Protein AF-M5BTF3-F1 (afdb_monomer_lite)

Foldseek 3Di:
DDDDDDDDPPPVCQPFDADPQPRHTCSPPDPVVVVVVVVCCVVVVSSPPCPVVNVVVVVVVVVVVPDDDDDDDDDDDDDPPPDPDDPDDDDDPPDDDDPPPPDDDPPPFKDFQVQVVVVVVQPDPPHPHDDDDDRGDIGGHDDPVRPPD

Radius of gyration: 25.44 Å; chains: 1; bounding box: 74×35×78 Å

Organism: Thanatephorus cucumeris (strain AG1-IB / isolate 7/3/14) (NCBI:txid1108050)

pLDDT: mean 73.09, std 16.9, range [38.38, 96.38]

Sequence (149 aa):
MSESPVPTTDDDDKDYIACELCREALQELSPEDRQAHYEAHFNNGDGLEINGLDAQLAASVAMYSSSPSRGALAPTTYSSHQRVMPPPQKPRENVFWHPACGSSVPSRVITPGIIPILGWALERPGSKGGALCSPFATHYGTEYWDLGW

Secondary structure (DSSP, 8-state):
--PPPPP----------B-TTT--B-TTS-HHHHHHHHHHHHHHS-TT---HHHHHHHHHHHHHT-------------------PPP-----------TTSSSPP-TTTEETTHHHHHHHHHTSTT------S-TT--EE---SSSTT-

Structure (mmCIF, N/CA/C/O backbone):
data_AF-M5BTF3-F1
#
_entry.id   AF-M5BTF3-F1
#
loop_
_atom_site.group_PDB
_atom_site.id
_atom_site.type_symbol
_atom_site.label_atom_id
_atom_site.label_alt_id
_atom_site.label_comp_id
_atom_site.label_asym_id
_atom_site.label_entity_id
_atom_site.label_seq_id
_atom_site.pdbx_PDB_ins_code
_atom_site.Cartn_x
_atom_site.Cartn_y
_atom_site.Cartn_z
_atom_site.occupancy
_atom_site.B_iso_or_equiv
_atom_site.auth_seq_id
_atom_site.auth_comp_id
_atom_site.auth_asym_id
_atom_site.auth_atom_id
_atom_site.pdbx_PDB_model_num
ATOM 1 N N . MET A 1 1 ? 36.350 18.622 -52.771 1.00 44.28 1 MET A N 1
ATOM 2 C CA . MET A 1 1 ? 35.159 18.160 -52.035 1.00 44.28 1 MET A CA 1
ATOM 3 C C . MET A 1 1 ? 35.694 17.551 -50.760 1.00 44.28 1 MET A C 1
ATOM 5 O O . MET A 1 1 ? 36.339 16.519 -50.839 1.00 44.28 1 MET A O 1
ATOM 9 N N . SER A 1 2 ? 35.605 18.289 -49.656 1.00 53.81 2 SER A N 1
ATOM 10 C CA . SER A 1 2 ? 36.216 17.919 -48.377 1.00 53.81 2 SER A CA 1
ATOM 11 C C . SER A 1 2 ? 35.093 17.510 -47.440 1.00 53.81 2 SER A C 1
ATOM 13 O O . SER A 1 2 ? 34.264 18.344 -47.084 1.00 53.81 2 SER A O 1
ATOM 15 N N . GLU A 1 3 ? 35.029 16.225 -47.123 1.00 53.91 3 GLU A N 1
ATOM 16 C CA . GLU A 1 3 ? 34.042 15.657 -46.212 1.00 53.91 3 GLU A CA 1
ATOM 17 C C . GLU A 1 3 ? 34.513 15.899 -44.773 1.00 53.91 3 GLU A C 1
ATOM 19 O O . GLU A 1 3 ? 35.600 15.478 -44.376 1.00 53.91 3 GLU A O 1
ATOM 24 N N . SER A 1 4 ? 33.722 16.654 -44.012 1.00 54.75 4 SER A N 1
ATOM 25 C CA . SER A 1 4 ? 33.927 16.860 -42.579 1.00 54.75 4 SER A CA 1
ATOM 26 C C . SER A 1 4 ? 33.358 15.667 -41.800 1.00 54.75 4 SER A C 1
ATOM 28 O O . SER A 1 4 ? 32.234 15.257 -42.091 1.00 54.75 4 SER A O 1
ATOM 30 N N . PRO A 1 5 ? 34.072 15.124 -40.797 1.00 60.50 5 PRO A N 1
ATOM 31 C CA . PRO A 1 5 ? 33.533 14.075 -39.945 1.00 60.50 5 PRO A CA 1
ATOM 32 C C . PRO A 1 5 ? 32.528 14.671 -38.955 1.00 60.50 5 PRO A C 1
ATOM 34 O O . PRO A 1 5 ? 32.833 15.626 -38.239 1.00 60.50 5 PRO A O 1
ATOM 37 N N . VAL A 1 6 ? 31.324 14.103 -38.935 1.00 61.91 6 VAL A N 1
ATOM 38 C CA . VAL A 1 6 ? 30.267 14.414 -37.968 1.00 61.91 6 VAL A CA 1
ATOM 39 C C . VAL A 1 6 ? 30.565 13.654 -36.669 1.00 61.91 6 VAL A C 1
ATOM 41 O O . VAL A 1 6 ? 30.821 12.451 -36.739 1.00 61.91 6 VAL A O 1
ATOM 44 N N . PRO A 1 7 ? 30.543 14.305 -35.493 1.00 60.34 7 PRO A N 1
ATOM 45 C CA . PRO A 1 7 ? 30.643 13.607 -34.220 1.00 60.34 7 PRO A CA 1
ATOM 46 C C . PRO A 1 7 ? 29.310 12.907 -33.933 1.00 60.34 7 PRO A C 1
ATOM 48 O O . PRO A 1 7 ? 28.274 13.557 -33.804 1.00 60.34 7 PRO A O 1
ATOM 51 N N . THR A 1 8 ? 29.334 11.580 -33.858 1.00 52.94 8 THR A N 1
ATOM 52 C CA . THR A 1 8 ? 28.232 10.778 -33.327 1.00 52.94 8 THR A CA 1
ATOM 53 C C . THR A 1 8 ? 28.250 10.906 -31.807 1.00 52.94 8 THR A C 1
ATOM 55 O O . THR A 1 8 ? 29.106 10.339 -31.132 1.00 52.94 8 THR A O 1
ATOM 58 N N . THR A 1 9 ? 27.343 11.713 -31.264 1.00 53.78 9 THR A N 1
ATOM 59 C CA . THR A 1 9 ? 26.966 11.644 -29.851 1.00 53.78 9 THR A CA 1
ATOM 60 C C . THR A 1 9 ? 26.062 10.428 -29.689 1.00 53.78 9 THR A C 1
ATOM 62 O O . THR A 1 9 ? 24.841 10.537 -29.787 1.00 53.78 9 THR A O 1
ATOM 65 N N . ASP A 1 10 ? 26.673 9.256 -29.527 1.00 54.28 10 ASP A N 1
ATOM 66 C CA . ASP A 1 10 ? 25.998 8.105 -28.933 1.00 54.28 10 ASP A CA 1
ATOM 67 C C . ASP A 1 10 ? 25.858 8.414 -27.435 1.00 54.28 10 ASP A C 1
ATOM 69 O O . ASP A 1 10 ? 26.697 8.039 -26.614 1.00 54.28 10 ASP A O 1
ATOM 73 N N . ASP A 1 11 ? 24.841 9.213 -27.102 1.00 54.47 11 ASP A N 1
ATOM 74 C CA . ASP A 1 11 ? 24.305 9.311 -25.748 1.00 54.47 11 ASP A CA 1
ATOM 75 C C . ASP A 1 11 ? 23.709 7.937 -25.421 1.00 54.47 11 ASP A C 1
ATOM 77 O O . ASP A 1 11 ? 22.562 7.620 -25.728 1.00 54.47 11 ASP A O 1
ATOM 81 N N . ASP A 1 12 ? 24.579 7.080 -24.892 1.00 57.53 12 ASP A N 1
ATOM 82 C CA . ASP A 1 12 ? 24.267 5.822 -24.234 1.00 57.53 12 ASP A CA 1
ATOM 83 C C . ASP A 1 12 ? 23.312 6.174 -23.081 1.00 57.53 12 ASP A C 1
ATOM 85 O O . ASP A 1 12 ? 23.749 6.594 -22.005 1.00 57.53 12 ASP A O 1
ATOM 89 N N . ASP A 1 13 ? 22.003 6.095 -23.350 1.00 61.50 13 ASP A N 1
ATOM 90 C CA . ASP A 1 13 ? 20.908 6.141 -22.378 1.00 61.50 13 ASP A CA 1
ATOM 91 C C . ASP A 1 13 ? 21.095 4.974 -21.397 1.00 61.50 13 ASP A C 1
ATOM 93 O O . ASP A 1 13 ? 20.403 3.956 -21.427 1.00 61.50 13 ASP A O 1
ATOM 97 N N . LYS A 1 14 ? 22.096 5.086 -20.525 1.00 67.56 14 LYS A N 1
ATOM 98 C CA . LYS A 1 14 ? 22.212 4.238 -19.354 1.00 67.56 14 LYS A CA 1
ATOM 99 C C . LYS A 1 14 ? 21.042 4.616 -18.481 1.00 67.56 14 LYS A C 1
ATOM 101 O O . LYS A 1 14 ? 21.087 5.646 -17.809 1.00 67.56 14 LYS A O 1
ATOM 106 N N . ASP A 1 15 ? 20.005 3.788 -18.544 1.00 78.38 15 ASP A N 1
ATOM 107 C CA . ASP A 1 15 ? 18.841 3.871 -17.678 1.00 78.38 15 ASP A CA 1
ATOM 108 C C . ASP A 1 15 ? 19.320 4.218 -16.267 1.00 78.38 15 ASP A C 1
ATOM 110 O O . ASP A 1 15 ? 20.054 3.458 -15.625 1.00 78.38 15 ASP A O 1
ATOM 114 N N . TYR A 1 16 ? 18.986 5.428 -15.823 1.00 85.62 16 TYR A N 1
ATOM 115 C CA . TYR A 1 16 ? 19.359 5.894 -14.501 1.00 85.62 16 TYR A CA 1
ATOM 116 C C . TYR A 1 16 ? 18.609 5.032 -13.488 1.00 85.62 16 TYR A C 1
ATOM 118 O O . TYR A 1 16 ? 17.390 5.126 -13.345 1.00 85.62 16 TYR A O 1
ATOM 126 N N . ILE A 1 17 ? 19.345 4.164 -12.800 1.00 90.06 17 ILE A N 1
ATOM 127 C CA . ILE A 1 17 ? 18.790 3.262 -11.795 1.00 90.06 17 ILE A CA 1
ATOM 128 C C . ILE A 1 17 ? 19.183 3.801 -10.425 1.00 90.06 17 ILE A C 1
ATOM 130 O O . ILE A 1 17 ? 20.370 3.950 -10.127 1.00 90.06 17 ILE A O 1
ATOM 134 N N . ALA A 1 18 ? 18.184 4.068 -9.590 1.00 93.50 18 ALA A N 1
ATOM 135 C CA . ALA A 1 18 ? 18.350 4.482 -8.203 1.00 93.50 18 ALA A CA 1
ATOM 136 C C . ALA A 1 18 ? 17.643 3.503 -7.261 1.00 93.50 18 ALA A C 1
ATOM 138 O O . ALA A 1 18 ? 16.675 2.842 -7.639 1.00 93.50 18 ALA A O 1
ATOM 139 N N . CYS A 1 19 ? 18.124 3.412 -6.025 1.00 92.00 19 CYS A N 1
ATOM 140 C CA . CYS A 1 19 ? 17.473 2.629 -4.985 1.00 92.00 19 CYS A CA 1
ATOM 141 C C . CYS A 1 19 ? 16.144 3.288 -4.586 1.00 92.00 19 CYS A C 1
ATOM 143 O O . CYS A 1 19 ? 16.102 4.470 -4.263 1.00 92.00 19 CYS A O 1
ATOM 145 N N . GLU A 1 20 ? 15.047 2.534 -4.545 1.00 85.75 20 GLU A N 1
ATOM 146 C CA . GLU A 1 20 ? 13.741 3.080 -4.136 1.00 85.75 20 GLU A CA 1
ATOM 147 C C . GLU A 1 20 ? 13.630 3.335 -2.624 1.00 85.75 20 GLU A C 1
ATOM 149 O O . GLU A 1 20 ? 12.743 4.070 -2.196 1.00 85.75 20 GLU A O 1
ATOM 154 N N . LEU A 1 21 ? 14.535 2.763 -1.821 1.00 85.25 21 LEU A N 1
ATOM 155 C CA . LEU A 1 21 ? 14.536 2.902 -0.363 1.00 85.25 21 LEU A CA 1
ATOM 156 C C . LEU A 1 21 ? 15.324 4.143 0.079 1.00 85.25 21 LEU A C 1
ATOM 158 O O . LEU A 1 21 ? 14.788 4.983 0.798 1.00 85.25 21 LEU A O 1
ATOM 162 N N . CYS A 1 22 ? 16.564 4.301 -0.398 1.00 89.75 22 CYS A N 1
ATOM 163 C CA . CYS A 1 22 ? 17.456 5.401 -0.001 1.00 89.75 22 CYS A CA 1
ATOM 164 C C . CYS A 1 22 ? 17.744 6.436 -1.103 1.00 89.75 22 CYS A C 1
ATOM 166 O O . CYS A 1 22 ? 18.408 7.435 -0.838 1.00 89.75 22 CYS A O 1
ATOM 168 N N . ARG A 1 23 ? 17.244 6.231 -2.331 1.00 88.69 23 ARG A N 1
ATOM 169 C CA . ARG A 1 23 ? 17.459 7.108 -3.503 1.00 88.69 23 ARG A CA 1
ATOM 170 C C . ARG A 1 23 ? 18.920 7.254 -3.949 1.00 88.69 23 ARG A C 1
ATOM 172 O O . ARG A 1 23 ? 19.210 8.110 -4.782 1.00 88.69 23 ARG A O 1
ATOM 179 N N . GLU A 1 24 ? 19.829 6.404 -3.471 1.00 92.44 24 GLU A N 1
ATOM 180 C CA . GLU A 1 24 ? 21.210 6.366 -3.960 1.00 92.44 24 GLU A CA 1
ATOM 181 C C . GLU A 1 24 ? 21.287 5.819 -5.392 1.00 92.44 24 GLU A C 1
ATOM 183 O O . GLU A 1 24 ? 20.530 4.927 -5.783 1.00 92.44 24 GLU A O 1
ATOM 188 N N . ALA A 1 25 ? 22.201 6.370 -6.192 1.00 93.62 25 ALA A N 1
ATOM 189 C CA . ALA A 1 25 ? 22.399 5.954 -7.573 1.00 93.62 25 ALA A CA 1
ATOM 190 C C . ALA A 1 25 ? 23.074 4.574 -7.622 1.00 93.62 25 ALA A C 1
ATOM 192 O O . ALA A 1 25 ? 24.175 4.388 -7.111 1.00 93.62 25 ALA A O 1
ATOM 193 N N . LEU A 1 26 ? 22.429 3.615 -8.284 1.00 95.00 26 LEU A N 1
ATOM 194 C CA . LEU A 1 26 ? 22.884 2.228 -8.409 1.00 95.00 26 LEU A CA 1
ATOM 195 C C . LEU A 1 26 ? 23.525 1.929 -9.773 1.00 95.00 26 LEU A C 1
ATOM 197 O O . LEU A 1 26 ? 23.987 0.816 -10.023 1.00 95.00 26 LEU A O 1
ATOM 201 N N . GLN A 1 27 ? 23.546 2.912 -10.672 1.00 93.12 27 GLN A N 1
ATOM 202 C CA . GLN A 1 27 ? 24.038 2.786 -12.047 1.00 93.12 27 GLN A CA 1
ATOM 203 C C . GLN A 1 27 ? 25.488 2.274 -12.150 1.00 93.12 27 GLN A C 1
ATOM 205 O O . GLN A 1 27 ? 25.793 1.522 -13.072 1.00 93.12 27 GLN A O 1
ATOM 210 N N . GLU A 1 28 ? 26.353 2.603 -11.186 1.00 91.31 28 GLU A N 1
ATOM 211 C CA . GLU A 1 28 ? 27.760 2.164 -11.161 1.00 91.31 28 GLU A CA 1
ATOM 212 C C . GLU A 1 28 ? 27.972 0.803 -10.479 1.00 91.31 28 GLU A C 1
ATOM 214 O O . GLU A 1 28 ? 29.051 0.222 -10.583 1.00 91.31 28 GLU A O 1
ATOM 219 N N . LEU A 1 29 ? 26.948 0.273 -9.803 1.00 92.94 29 LEU A N 1
ATOM 220 C CA . LEU A 1 29 ? 27.025 -1.001 -9.093 1.00 92.94 29 LEU A CA 1
ATOM 221 C C . LEU A 1 29 ? 26.740 -2.171 -10.033 1.00 92.94 29 LEU A C 1
ATOM 223 O O . LEU A 1 29 ? 25.849 -2.094 -10.891 1.00 92.94 29 LEU A O 1
ATOM 227 N N . SER A 1 30 ? 27.462 -3.274 -9.822 1.00 95.38 30 SER A N 1
ATOM 228 C CA . SER A 1 30 ? 27.153 -4.556 -10.454 1.00 95.38 30 SER A CA 1
ATOM 229 C C . SER A 1 30 ? 25.781 -5.069 -9.987 1.00 95.38 30 SER A C 1
ATOM 231 O O . SER A 1 30 ? 25.322 -4.689 -8.907 1.00 95.38 30 SER A O 1
ATOM 233 N N . PRO A 1 31 ? 25.090 -5.920 -10.762 1.00 93.12 31 PRO A N 1
ATOM 234 C CA . PRO A 1 31 ? 23.829 -6.523 -10.327 1.00 93.12 31 PRO A CA 1
ATOM 235 C C . PRO A 1 31 ? 23.925 -7.208 -8.955 1.00 93.12 31 PRO A C 1
ATOM 237 O O . PRO A 1 31 ? 23.002 -7.093 -8.149 1.00 93.12 31 PRO A O 1
ATOM 240 N N . GLU A 1 32 ? 25.049 -7.865 -8.670 1.00 96.38 32 GLU A N 1
ATOM 241 C CA . GLU A 1 32 ? 25.323 -8.518 -7.391 1.00 96.38 32 GLU A CA 1
ATOM 242 C C . GLU A 1 32 ? 25.439 -7.498 -6.248 1.00 96.38 32 GLU A C 1
ATOM 244 O O . GLU A 1 32 ? 24.835 -7.683 -5.190 1.00 96.38 32 GLU A O 1
ATOM 249 N N . ASP A 1 33 ? 26.135 -6.382 -6.474 1.00 96.25 33 ASP A N 1
ATOM 250 C CA . ASP A 1 33 ? 26.277 -5.321 -5.470 1.00 96.25 33 ASP A CA 1
ATOM 251 C C . ASP A 1 33 ? 24.962 -4.563 -5.241 1.00 96.25 33 ASP A C 1
ATOM 253 O O . ASP A 1 33 ? 24.662 -4.157 -4.117 1.00 96.25 33 ASP A O 1
ATOM 257 N N . ARG A 1 34 ? 24.133 -4.405 -6.283 1.00 95.19 34 ARG A N 1
ATOM 258 C CA . ARG A 1 34 ? 22.776 -3.844 -6.153 1.00 95.19 34 ARG A CA 1
ATOM 259 C C . ARG A 1 34 ? 21.911 -4.720 -5.256 1.00 95.19 34 ARG A C 1
ATOM 261 O O . ARG A 1 34 ? 21.220 -4.203 -4.383 1.00 95.19 34 ARG A O 1
ATOM 268 N N . GLN A 1 35 ? 21.964 -6.037 -5.450 1.00 94.12 35 GLN A N 1
ATOM 269 C CA . GLN A 1 35 ? 21.240 -6.987 -4.609 1.00 94.12 35 GLN A CA 1
ATOM 270 C C . GLN A 1 35 ? 21.728 -6.919 -3.156 1.00 94.12 35 GLN A C 1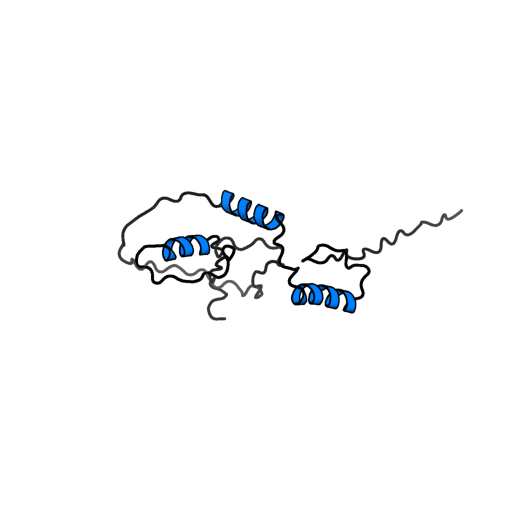
ATOM 272 O O . GLN A 1 35 ? 20.907 -6.811 -2.247 1.00 94.12 35 GLN A O 1
ATOM 277 N N . ALA A 1 36 ? 23.045 -6.892 -2.935 1.00 95.88 36 ALA A N 1
ATOM 278 C CA . ALA A 1 36 ? 23.624 -6.745 -1.600 1.00 95.88 36 ALA A CA 1
ATOM 279 C C . ALA A 1 36 ? 23.209 -5.425 -0.921 1.00 95.88 36 ALA A C 1
ATOM 281 O O . ALA A 1 36 ? 22.932 -5.408 0.278 1.00 95.88 36 ALA A O 1
ATOM 282 N N . HIS A 1 37 ? 23.104 -4.331 -1.682 1.00 95.06 37 HIS A N 1
ATOM 283 C CA . HIS A 1 37 ? 22.589 -3.050 -1.196 1.00 95.06 37 HIS A CA 1
ATOM 284 C C . HIS A 1 37 ? 21.120 -3.154 -0.745 1.00 95.06 37 HIS A C 1
ATOM 286 O O . HIS A 1 37 ? 20.780 -2.704 0.349 1.00 95.06 37 HIS A O 1
ATOM 292 N N . TYR A 1 38 ? 20.247 -3.801 -1.527 1.00 93.38 38 TYR A N 1
ATOM 293 C CA . TYR A 1 38 ? 18.863 -4.046 -1.099 1.00 93.38 38 TYR A CA 1
ATOM 294 C C . TYR A 1 38 ? 18.796 -4.944 0.142 1.00 93.38 38 TYR A C 1
ATOM 296 O O . TYR A 1 38 ? 18.044 -4.651 1.068 1.00 93.38 38 TYR A O 1
ATOM 304 N N . GLU A 1 39 ? 19.595 -6.009 0.205 1.00 93.56 39 GLU A N 1
ATOM 305 C CA . GLU A 1 39 ? 19.656 -6.904 1.367 1.00 93.56 39 GLU A CA 1
ATOM 306 C C . GLU A 1 39 ? 20.141 -6.192 2.632 1.00 93.56 39 GLU A C 1
ATOM 308 O O . GLU A 1 39 ? 19.626 -6.467 3.719 1.00 93.56 39 GLU A O 1
ATOM 313 N N . ALA A 1 40 ? 21.072 -5.243 2.506 1.00 92.12 40 ALA A N 1
ATOM 314 C CA . ALA A 1 40 ? 21.499 -4.404 3.620 1.00 92.12 40 ALA A CA 1
ATOM 315 C C . ALA A 1 40 ? 20.317 -3.627 4.215 1.00 92.12 40 ALA A C 1
ATOM 317 O O . ALA A 1 40 ? 20.180 -3.602 5.437 1.00 92.12 40 ALA A O 1
ATOM 318 N N . HIS A 1 41 ? 19.406 -3.110 3.383 1.00 91.75 41 HIS A N 1
ATOM 319 C CA . HIS A 1 41 ? 18.219 -2.419 3.882 1.00 91.75 41 HIS A CA 1
ATOM 320 C C . HIS A 1 41 ? 17.281 -3.314 4.700 1.00 91.75 41 HIS A C 1
ATOM 322 O O . HIS A 1 41 ? 16.743 -2.905 5.734 1.00 91.75 41 HIS A O 1
ATOM 328 N N . PHE A 1 42 ? 17.100 -4.561 4.262 1.00 82.44 42 PHE A N 1
ATOM 329 C CA . PHE A 1 42 ? 16.267 -5.531 4.975 1.00 82.44 42 PHE A CA 1
ATOM 330 C C . PHE A 1 42 ? 16.918 -6.026 6.271 1.00 82.44 42 PHE A C 1
ATOM 332 O O . PHE A 1 42 ? 16.215 -6.260 7.255 1.00 82.44 42 PHE A O 1
ATOM 339 N N . ASN A 1 43 ? 18.244 -6.168 6.289 1.00 86.69 43 ASN A N 1
ATOM 340 C CA . ASN A 1 43 ? 18.985 -6.673 7.444 1.00 86.69 43 ASN A CA 1
ATOM 341 C C . ASN A 1 43 ? 19.241 -5.596 8.507 1.00 86.69 43 ASN A C 1
ATOM 343 O O . ASN A 1 43 ? 19.225 -5.901 9.701 1.00 86.69 43 ASN A O 1
ATOM 347 N N . ASN A 1 44 ? 19.458 -4.347 8.090 1.00 74.94 44 ASN A N 1
ATOM 348 C CA . ASN A 1 44 ? 19.794 -3.245 8.991 1.00 74.94 44 ASN A CA 1
ATOM 349 C C . ASN A 1 44 ? 18.555 -2.483 9.486 1.00 74.94 44 ASN A C 1
ATOM 351 O O . ASN A 1 44 ? 18.659 -1.719 10.444 1.00 74.94 44 ASN A O 1
ATOM 355 N N . GLY A 1 45 ? 17.385 -2.706 8.874 1.00 63.84 45 GLY A N 1
ATOM 356 C CA . GLY A 1 45 ? 16.120 -2.086 9.282 1.00 63.84 45 GLY A CA 1
ATOM 357 C C . GLY A 1 45 ? 16.037 -0.580 9.007 1.00 63.84 45 GLY A C 1
ATOM 358 O O . GLY A 1 45 ? 15.135 0.081 9.516 1.00 63.84 45 GLY A O 1
ATOM 359 N N . ASP A 1 46 ? 16.953 -0.038 8.208 1.00 65.44 46 ASP A N 1
ATOM 360 C CA . ASP A 1 46 ? 17.013 1.373 7.806 1.00 65.44 46 ASP A CA 1
ATOM 361 C C . ASP A 1 46 ? 16.058 1.702 6.635 1.00 65.44 46 ASP A C 1
ATOM 363 O O . ASP A 1 46 ? 15.756 2.867 6.392 1.00 65.44 46 ASP A O 1
ATOM 367 N N . GLY A 1 47 ? 15.477 0.693 5.971 1.00 55.16 47 GLY A N 1
ATOM 368 C CA . GLY A 1 47 ? 14.491 0.859 4.891 1.00 55.16 47 GLY A CA 1
ATOM 369 C C . GLY A 1 47 ? 13.097 1.356 5.318 1.00 55.16 47 GLY A C 1
ATOM 370 O O . GLY A 1 47 ? 12.161 1.287 4.524 1.00 55.16 47 GLY A O 1
ATOM 371 N N . LEU A 1 48 ? 12.925 1.806 6.567 1.00 53.34 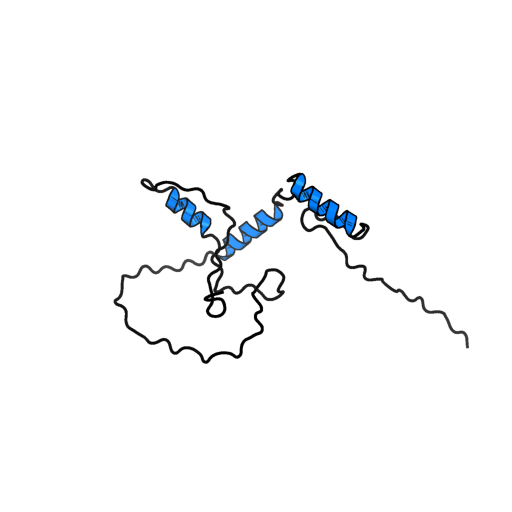48 LEU A N 1
ATOM 372 C CA . LEU A 1 48 ? 11.634 2.194 7.156 1.00 53.34 48 LEU A CA 1
ATOM 373 C C . LEU A 1 48 ? 11.621 3.585 7.800 1.00 53.34 48 LEU A C 1
ATOM 375 O O . LEU A 1 48 ? 10.637 3.927 8.464 1.00 53.34 48 LEU A O 1
ATOM 379 N N . GLU A 1 49 ? 12.642 4.420 7.594 1.00 55.12 49 GLU A N 1
ATOM 380 C CA . GLU A 1 49 ? 12.458 5.846 7.868 1.00 55.12 49 GLU A CA 1
ATOM 381 C C . GLU A 1 49 ? 11.472 6.398 6.834 1.00 55.12 49 GLU A C 1
ATOM 383 O O . GLU A 1 49 ? 11.836 6.750 5.717 1.00 55.12 49 GLU A O 1
ATOM 388 N N . ILE A 1 50 ? 10.184 6.380 7.199 1.00 53.41 50 ILE A N 1
ATOM 389 C CA . ILE A 1 50 ? 9.071 6.948 6.441 1.00 53.41 50 ILE A CA 1
ATOM 390 C C . ILE A 1 50 ? 9.495 8.357 6.045 1.00 53.41 50 ILE A C 1
ATOM 392 O O . ILE A 1 50 ? 9.489 9.273 6.872 1.00 53.41 50 ILE A O 1
ATOM 396 N N . ASN A 1 51 ? 9.890 8.518 4.783 1.00 57.94 51 ASN A N 1
ATOM 397 C CA . ASN A 1 51 ? 10.291 9.801 4.248 1.00 57.94 51 ASN A CA 1
ATOM 398 C C . ASN A 1 51 ? 9.154 10.781 4.545 1.00 57.94 51 ASN A C 1
ATOM 400 O O . ASN A 1 51 ? 7.995 10.519 4.223 1.00 57.94 51 ASN A O 1
ATOM 404 N N . GLY A 1 52 ? 9.455 11.927 5.163 1.00 55.97 52 GLY A N 1
ATOM 405 C CA . GLY A 1 52 ? 8.439 12.936 5.501 1.00 55.97 52 GLY A CA 1
ATOM 406 C C . GLY A 1 52 ? 7.626 13.426 4.288 1.00 55.97 52 GLY A C 1
ATOM 407 O O . GLY A 1 52 ? 6.584 14.062 4.450 1.00 55.97 52 GLY A O 1
ATOM 408 N N . LEU A 1 53 ? 8.083 13.102 3.074 1.00 58.25 53 LEU A N 1
ATOM 409 C CA . LEU A 1 53 ? 7.369 13.268 1.811 1.00 58.25 53 LEU A CA 1
ATOM 410 C C . LEU A 1 53 ? 6.195 12.286 1.645 1.00 58.25 53 LEU A C 1
ATOM 412 O O . LEU A 1 53 ? 5.124 12.722 1.228 1.00 58.25 53 LEU A O 1
ATOM 416 N N . ASP A 1 54 ? 6.325 11.019 2.048 1.00 56.34 54 ASP A N 1
ATOM 417 C CA . ASP A 1 54 ? 5.231 10.035 1.997 1.00 56.34 54 ASP A CA 1
ATOM 418 C C . ASP A 1 54 ? 4.140 10.357 3.023 1.00 56.34 54 ASP A C 1
ATOM 420 O O . ASP A 1 54 ? 2.946 10.247 2.737 1.00 56.34 54 ASP A O 1
ATOM 424 N N . ALA A 1 55 ? 4.532 10.865 4.196 1.00 59.62 55 ALA A N 1
ATOM 425 C CA . ALA A 1 55 ? 3.587 11.384 5.183 1.00 59.62 55 ALA A CA 1
ATOM 426 C C . ALA A 1 55 ? 2.813 12.611 4.652 1.00 59.62 55 ALA A C 1
ATOM 428 O O . ALA A 1 55 ? 1.606 12.730 4.881 1.00 59.62 55 ALA A O 1
ATOM 429 N N . GLN A 1 56 ? 3.472 13.504 3.901 1.00 58.19 56 GLN A N 1
ATOM 430 C CA . GLN A 1 56 ? 2.819 14.645 3.241 1.00 58.19 56 GLN A CA 1
ATOM 431 C C . GLN A 1 56 ? 1.913 14.221 2.075 1.00 58.19 56 GLN A C 1
ATOM 433 O O . GLN A 1 56 ? 0.839 14.805 1.885 1.00 58.19 56 GLN A O 1
ATOM 438 N N . LEU A 1 57 ? 2.290 13.189 1.319 1.00 63.94 57 LEU A N 1
ATOM 439 C CA . LEU A 1 57 ? 1.453 12.637 0.254 1.00 63.94 57 LEU A CA 1
ATOM 440 C C . LEU A 1 57 ? 0.195 11.963 0.832 1.00 63.94 57 LEU A C 1
ATOM 442 O O . LEU A 1 57 ? -0.917 12.202 0.362 1.00 63.94 57 LEU A O 1
ATOM 446 N N . ALA A 1 58 ? 0.329 11.214 1.928 1.00 58.47 58 ALA A N 1
ATOM 447 C CA . ALA A 1 58 ? -0.810 10.641 2.646 1.00 58.47 58 ALA A CA 1
ATOM 448 C C . ALA A 1 58 ? -1.747 11.724 3.218 1.00 58.47 58 ALA A C 1
ATOM 450 O O . ALA A 1 58 ? -2.972 11.618 3.104 1.00 58.47 58 ALA A O 1
ATOM 451 N N . ALA A 1 59 ? -1.187 12.799 3.785 1.00 63.31 59 ALA A N 1
ATOM 452 C CA . ALA A 1 59 ? -1.967 13.922 4.308 1.00 63.31 59 ALA A CA 1
ATOM 453 C C . ALA A 1 59 ? -2.740 14.669 3.206 1.00 63.31 59 ALA A C 1
ATOM 455 O O . ALA A 1 59 ? -3.891 15.064 3.408 1.00 63.31 59 ALA A O 1
ATOM 456 N N . SER A 1 60 ? -2.139 14.834 2.026 1.00 60.72 60 SER A N 1
ATOM 457 C CA . SER A 1 60 ? -2.795 15.498 0.896 1.00 60.72 60 SER A CA 1
ATOM 458 C C . SER A 1 60 ? -3.929 14.653 0.304 1.00 60.72 60 SER A C 1
ATOM 460 O O . SER A 1 60 ? -5.004 15.196 0.051 1.00 60.72 60 SER A O 1
ATOM 462 N N . VAL A 1 61 ? -3.782 13.327 0.196 1.00 59.50 61 VAL A N 1
ATOM 463 C CA . VAL A 1 61 ? -4.871 12.422 -0.240 1.00 59.50 61 VAL A CA 1
ATOM 464 C C . VAL A 1 61 ? -6.056 12.424 0.742 1.00 59.50 61 VAL A C 1
ATOM 466 O O . VAL A 1 61 ? -7.220 12.405 0.324 1.00 59.50 61 VAL A O 1
ATOM 469 N N . ALA A 1 62 ? -5.790 12.523 2.047 1.00 58.78 62 ALA A N 1
ATOM 470 C CA . ALA A 1 62 ? -6.842 12.621 3.059 1.00 58.78 62 ALA A CA 1
ATOM 471 C C . ALA A 1 62 ? -7.687 13.906 2.920 1.00 58.78 62 ALA A C 1
ATOM 473 O O . ALA A 1 62 ? -8.899 13.870 3.141 1.00 58.78 62 ALA A O 1
ATOM 474 N N . MET A 1 63 ? -7.093 15.027 2.489 1.00 55.00 63 MET A N 1
ATOM 475 C CA . MET A 1 63 ? -7.817 16.297 2.335 1.00 55.00 63 MET A CA 1
ATOM 476 C C . MET A 1 63 ? -8.801 16.306 1.154 1.00 55.00 63 MET A C 1
ATOM 478 O O . MET A 1 63 ? -9.895 16.857 1.285 1.00 55.00 63 MET A O 1
ATOM 482 N N . TYR A 1 64 ? -8.485 15.641 0.038 1.00 55.16 64 TYR A N 1
ATOM 483 C CA . TYR A 1 64 ? -9.375 15.591 -1.136 1.00 55.16 64 TYR A CA 1
ATOM 484 C C . TYR A 1 64 ? -10.562 14.622 -0.991 1.00 55.16 64 TYR A C 1
ATOM 486 O O . TYR A 1 64 ? -11.502 14.675 -1.782 1.00 55.16 64 TYR A O 1
ATOM 494 N N . SER A 1 65 ? -10.565 13.770 0.038 1.00 49.31 65 SER A N 1
ATOM 495 C CA . SER A 1 65 ? -11.606 12.752 0.261 1.00 49.31 65 SER A CA 1
ATOM 496 C C . SER A 1 65 ? -12.840 13.276 1.017 1.00 49.31 65 SER A C 1
ATOM 498 O O . SER A 1 65 ? -13.804 12.543 1.241 1.00 49.31 65 SER A O 1
ATOM 500 N N . SER A 1 66 ? -12.844 14.551 1.412 1.00 44.66 66 SER A N 1
ATOM 501 C CA . SER A 1 66 ? -13.890 15.147 2.251 1.00 44.66 66 SER A CA 1
ATOM 502 C C . SER A 1 66 ? -15.095 15.628 1.432 1.00 44.66 66 SER A C 1
ATOM 504 O O . SER A 1 66 ? -15.375 16.821 1.362 1.00 44.66 66 SER A O 1
ATOM 506 N N . SER A 1 67 ? -15.840 14.705 0.817 1.00 50.34 67 SER A N 1
ATOM 507 C CA . SER A 1 67 ? -17.211 14.983 0.361 1.00 50.34 67 SER A CA 1
ATOM 508 C C . SER A 1 67 ? -18.217 14.479 1.402 1.00 50.34 67 SER A C 1
ATOM 510 O O . SER A 1 67 ? -18.310 13.270 1.623 1.00 50.34 67 SER A O 1
ATOM 512 N N . PRO A 1 68 ? -18.997 15.359 2.058 1.00 45.91 68 PRO A N 1
ATOM 513 C CA . PRO A 1 68 ? -19.980 14.936 3.044 1.00 45.91 68 PRO A CA 1
ATOM 514 C C . PRO A 1 68 ? -21.250 14.446 2.339 1.00 45.91 68 PRO A C 1
ATOM 516 O O . PRO A 1 68 ? -22.134 15.236 2.013 1.00 45.91 68 PRO A O 1
ATOM 519 N N . SER A 1 69 ? -21.380 13.135 2.129 1.00 43.50 69 SER A N 1
ATOM 520 C CA . SER A 1 69 ? -22.665 12.554 1.725 1.00 43.50 69 SER A CA 1
ATOM 521 C C . SER A 1 69 ? -23.495 12.238 2.971 1.00 43.50 69 SER A C 1
ATOM 523 O O . SER A 1 69 ? -23.308 11.223 3.642 1.00 43.50 69 SER A O 1
ATOM 525 N N . ARG A 1 70 ? -24.389 13.168 3.328 1.00 50.69 70 ARG A N 1
ATOM 526 C CA . ARG A 1 70 ? -25.459 12.955 4.311 1.00 50.69 70 ARG A CA 1
ATOM 527 C C . ARG A 1 70 ? -26.499 12.001 3.723 1.00 50.69 70 ARG A C 1
ATOM 529 O O . ARG A 1 70 ? -26.999 12.252 2.6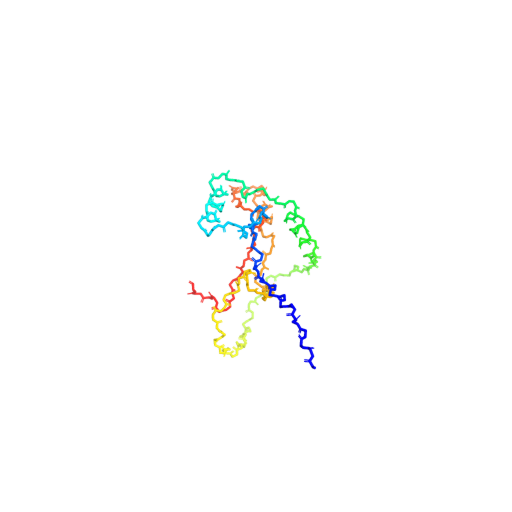33 1.00 50.69 70 ARG A O 1
ATOM 536 N N . GLY A 1 71 ? -26.909 10.990 4.485 1.00 38.38 71 GLY A N 1
ATOM 537 C CA . GLY A 1 71 ? -28.070 10.178 4.123 1.00 38.38 71 GLY A CA 1
ATOM 538 C C . GLY A 1 71 ? -28.284 8.971 5.024 1.00 38.38 71 GLY A C 1
ATOM 539 O O . GLY A 1 71 ? -28.053 7.844 4.608 1.00 38.38 71 GLY A O 1
ATOM 540 N N . ALA A 1 72 ? -28.741 9.203 6.254 1.00 52.03 72 ALA A N 1
ATOM 541 C CA . ALA A 1 72 ? -29.384 8.168 7.054 1.00 52.03 72 ALA A CA 1
ATOM 542 C C . ALA A 1 72 ? -30.793 7.921 6.495 1.00 52.03 72 ALA A C 1
ATOM 544 O O . ALA A 1 72 ? -31.622 8.826 6.559 1.00 52.03 72 ALA A O 1
ATOM 545 N N . LEU A 1 73 ? -31.077 6.722 5.977 1.00 43.91 73 LEU A N 1
ATOM 546 C CA . LEU A 1 73 ? -32.445 6.252 5.747 1.00 43.91 73 LEU A CA 1
ATOM 547 C C . LEU A 1 73 ? -32.594 4.762 6.097 1.00 43.91 73 LEU A C 1
ATOM 549 O O . LEU A 1 73 ? -31.694 3.952 5.901 1.00 43.91 73 LEU A O 1
ATOM 553 N N . ALA A 1 74 ? -33.760 4.488 6.678 1.00 52.06 74 ALA A N 1
ATOM 554 C CA . ALA A 1 74 ? -34.256 3.294 7.356 1.00 52.06 74 ALA A CA 1
ATOM 555 C C . ALA A 1 74 ? -34.196 1.973 6.550 1.00 52.06 74 ALA A C 1
ATOM 557 O O . ALA A 1 74 ? -34.106 1.999 5.319 1.00 52.06 74 ALA A O 1
ATOM 558 N N . PRO A 1 75 ? -34.311 0.802 7.221 1.00 49.09 75 PRO A N 1
ATOM 559 C CA . PRO A 1 75 ? -34.315 -0.494 6.552 1.00 49.09 75 PRO A CA 1
ATOM 560 C C . PRO A 1 75 ? -35.576 -0.624 5.694 1.00 49.09 75 PRO A C 1
ATOM 562 O O . PRO A 1 75 ? -36.686 -0.784 6.199 1.00 49.09 75 PRO A O 1
ATOM 565 N N . THR A 1 76 ? -35.397 -0.523 4.380 1.00 43.34 76 THR A N 1
ATOM 566 C CA . THR A 1 76 ? -36.469 -0.709 3.404 1.00 43.34 76 THR A CA 1
ATOM 567 C C . THR A 1 76 ? -36.415 -2.146 2.905 1.00 43.34 76 THR A C 1
ATOM 569 O O . THR A 1 76 ? -35.362 -2.649 2.518 1.00 43.34 76 THR A O 1
ATOM 572 N N . THR A 1 77 ? -37.562 -2.811 2.963 1.00 47.22 77 THR A N 1
ATOM 573 C CA . THR A 1 77 ? -37.827 -4.167 2.477 1.00 47.22 77 THR A CA 1
ATOM 574 C C . THR A 1 77 ? -37.246 -4.414 1.083 1.00 47.22 77 THR A C 1
ATOM 576 O O . THR A 1 77 ? -37.461 -3.621 0.167 1.00 47.22 77 THR A O 1
ATOM 579 N N . TYR A 1 78 ? -36.538 -5.536 0.933 1.00 46.88 78 TYR A N 1
ATOM 580 C CA . TYR A 1 78 ? -35.913 -6.004 -0.304 1.00 46.88 78 TYR A CA 1
ATOM 581 C C . TYR A 1 78 ? -36.934 -6.131 -1.449 1.00 46.88 78 TYR A C 1
ATOM 583 O O . TYR A 1 78 ? -37.649 -7.124 -1.556 1.00 46.88 78 TYR A O 1
ATOM 591 N N . SER A 1 79 ? -36.970 -5.129 -2.330 1.00 52.41 79 SER A N 1
ATOM 592 C CA . SER A 1 79 ? -37.560 -5.249 -3.663 1.00 52.41 79 SER A CA 1
ATOM 593 C C . SER A 1 79 ? -36.528 -5.898 -4.582 1.00 52.41 79 SER A C 1
ATOM 595 O O . SER A 1 79 ? -35.457 -5.339 -4.833 1.00 52.41 79 SER A O 1
ATOM 597 N N . SER A 1 80 ? -36.847 -7.103 -5.052 1.00 55.72 80 SER A N 1
ATOM 598 C CA . SER A 1 80 ? -36.086 -7.852 -6.051 1.00 55.72 80 SER A CA 1
ATOM 599 C C . SER A 1 80 ? -36.170 -7.146 -7.406 1.00 55.72 80 SER A C 1
ATOM 601 O O . SER A 1 80 ? -36.961 -7.500 -8.279 1.00 55.72 80 SER A O 1
ATOM 603 N N . HIS A 1 81 ? -35.351 -6.115 -7.592 1.00 49.78 81 HIS A N 1
ATOM 604 C CA . HIS A 1 81 ? -34.995 -5.663 -8.926 1.00 49.78 81 HIS A CA 1
ATOM 605 C C . HIS A 1 81 ? -33.858 -6.554 -9.405 1.00 49.78 81 HIS A C 1
ATOM 607 O O . HIS A 1 81 ? -32.705 -6.380 -9.005 1.00 49.78 81 HIS A O 1
ATOM 613 N N . GLN A 1 82 ? -34.201 -7.531 -10.247 1.00 50.22 82 GLN A N 1
ATOM 614 C CA . GLN A 1 82 ? -33.234 -8.250 -11.065 1.00 50.22 82 GLN A CA 1
ATOM 615 C C . GLN A 1 82 ? -32.383 -7.211 -11.797 1.00 50.22 82 GLN A C 1
ATOM 617 O O . GLN A 1 82 ? -32.842 -6.542 -12.724 1.00 50.22 82 GLN A O 1
ATOM 622 N N . ARG A 1 83 ? -31.144 -7.029 -11.331 1.00 59.00 83 ARG A N 1
ATOM 623 C CA . ARG A 1 83 ? -30.154 -6.246 -12.057 1.00 59.00 83 ARG A CA 1
ATOM 624 C C . ARG A 1 83 ? -29.909 -6.988 -13.359 1.00 59.00 83 ARG A C 1
ATOM 626 O O . ARG A 1 83 ? -29.404 -8.106 -13.345 1.00 59.00 83 ARG A O 1
ATOM 633 N N . VAL A 1 84 ? -30.304 -6.365 -14.463 1.00 58.66 84 VAL A N 1
ATOM 634 C CA . VAL A 1 84 ? -29.914 -6.783 -15.806 1.00 58.66 84 VAL A CA 1
ATOM 635 C C . VAL A 1 84 ? -28.391 -6.832 -15.809 1.00 58.66 84 VAL A C 1
ATOM 637 O O . VAL A 1 84 ? -27.736 -5.793 -15.713 1.00 58.66 84 VAL A O 1
ATOM 640 N N . MET A 1 85 ? -27.829 -8.042 -15.806 1.00 59.56 85 MET A N 1
ATOM 641 C CA . MET A 1 85 ? -26.385 -8.200 -15.875 1.00 59.56 85 MET A CA 1
ATOM 642 C C . MET A 1 85 ? -25.923 -7.726 -17.254 1.00 59.56 85 MET A C 1
ATOM 644 O O . MET A 1 85 ? -26.525 -8.118 -18.259 1.00 59.56 85 MET A O 1
ATOM 648 N N . PRO A 1 86 ? -24.891 -6.872 -17.328 1.00 66.81 86 PRO A N 1
ATOM 649 C CA . PRO A 1 86 ? -24.297 -6.526 -18.606 1.00 66.81 86 PRO A CA 1
ATOM 650 C C . PRO A 1 86 ? -23.771 -7.802 -19.285 1.00 66.81 86 PRO A C 1
ATOM 652 O O . PRO A 1 86 ? -23.355 -8.737 -18.595 1.00 66.81 86 PRO A O 1
ATOM 655 N N . PRO A 1 87 ? -23.806 -7.864 -20.628 1.00 66.69 87 PRO A N 1
ATOM 656 C CA . PRO A 1 87 ? -23.322 -9.022 -21.364 1.00 66.69 87 PRO A CA 1
ATOM 657 C C . PRO A 1 87 ? -21.853 -9.302 -21.015 1.00 66.69 87 PRO A C 1
ATOM 659 O O . PRO A 1 87 ? -21.101 -8.351 -20.770 1.00 66.69 87 PRO A O 1
ATOM 662 N N . PRO A 1 88 ? -21.439 -10.583 -21.004 1.00 61.44 88 PRO A N 1
ATOM 663 C CA . PRO A 1 88 ? -20.072 -10.968 -20.692 1.00 61.44 88 PRO A CA 1
ATOM 664 C C . PRO A 1 88 ? -19.134 -10.255 -21.662 1.00 61.44 88 PRO A C 1
ATOM 666 O O . PRO A 1 88 ? -19.156 -10.494 -22.872 1.00 61.44 88 PRO A O 1
ATOM 669 N N . GLN A 1 89 ? -18.342 -9.320 -21.136 1.00 63.81 89 GLN A N 1
ATOM 670 C CA . GLN A 1 89 ? -17.266 -8.729 -21.912 1.00 63.81 89 GLN A CA 1
ATOM 671 C C . GLN A 1 89 ? -16.282 -9.853 -22.241 1.00 63.81 89 GLN A C 1
ATOM 673 O O . GLN A 1 89 ? -16.023 -10.715 -21.399 1.00 63.81 89 GLN A O 1
ATOM 678 N N . LYS A 1 90 ? -15.766 -9.872 -23.480 1.00 66.81 90 LYS A N 1
ATOM 679 C CA . LYS A 1 90 ? -14.663 -10.773 -23.846 1.00 66.81 90 LYS A CA 1
ATOM 680 C C . LYS A 1 90 ? -13.596 -10.655 -22.758 1.00 66.81 90 LYS A C 1
ATOM 682 O O . LYS A 1 90 ? -13.355 -9.513 -22.359 1.00 66.81 90 LYS A O 1
ATOM 687 N N . PRO A 1 91 ? -13.006 -11.769 -22.285 1.00 57.22 91 PRO A N 1
ATOM 688 C CA . PRO A 1 91 ? -11.984 -11.716 -21.255 1.00 57.22 91 PRO A CA 1
ATOM 689 C C . PRO A 1 91 ? -10.932 -10.720 -21.720 1.00 57.22 91 PRO A C 1
ATOM 691 O O . PRO A 1 91 ? -10.212 -10.958 -22.691 1.00 57.22 91 PRO A O 1
ATOM 694 N N . ARG A 1 92 ? -10.935 -9.545 -21.081 1.00 60.09 92 ARG A N 1
ATOM 695 C CA . ARG A 1 92 ? -9.769 -8.683 -21.099 1.00 60.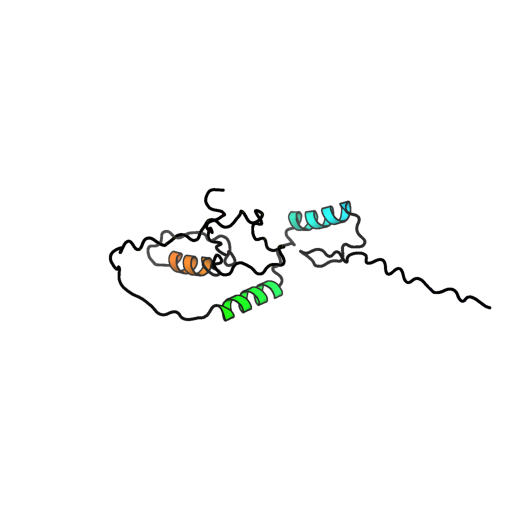09 92 ARG A CA 1
ATOM 696 C C . ARG A 1 92 ? -8.667 -9.562 -20.535 1.00 60.09 92 ARG A C 1
ATOM 698 O O . ARG A 1 92 ? -8.930 -10.353 -19.628 1.00 60.09 92 ARG A O 1
ATOM 705 N N . GLU A 1 93 ? -7.490 -9.494 -21.141 1.00 67.75 93 GLU A N 1
ATOM 706 C CA . GLU A 1 93 ? -6.282 -10.100 -20.586 1.00 67.75 93 GLU A CA 1
ATOM 707 C C . GLU A 1 93 ? -6.318 -9.907 -19.065 1.00 67.75 93 GLU A C 1
ATOM 709 O O . GLU A 1 93 ? -6.726 -8.829 -18.626 1.00 67.75 93 GLU A O 1
ATOM 714 N N . ASN A 1 94 ? -6.030 -10.961 -18.288 1.00 61.72 94 ASN A N 1
ATOM 715 C CA . ASN A 1 94 ? -6.108 -10.977 -16.819 1.00 61.72 94 ASN A CA 1
ATOM 716 C C . ASN A 1 94 ? -5.069 -10.013 -16.219 1.00 61.72 94 ASN A C 1
ATOM 718 O O . ASN A 1 94 ? -4.105 -10.418 -15.572 1.00 61.72 94 ASN A O 1
ATOM 722 N N . VAL A 1 95 ? -5.226 -8.729 -16.502 1.00 64.25 95 VAL A N 1
ATOM 723 C CA . VAL A 1 95 ? -4.382 -7.641 -16.061 1.00 64.25 95 VAL A CA 1
ATOM 724 C C . VAL A 1 95 ? -4.986 -7.204 -14.746 1.00 64.25 95 VAL A C 1
ATOM 726 O O . VAL A 1 95 ? -5.875 -6.354 -14.683 1.00 64.25 95 VAL A O 1
ATOM 729 N N . PHE A 1 96 ? -4.528 -7.862 -13.687 1.00 67.69 96 PHE A N 1
ATOM 730 C CA . PHE A 1 96 ? -4.731 -7.379 -12.337 1.00 67.69 96 PHE A CA 1
ATOM 731 C C . PHE A 1 96 ? -4.127 -5.982 -12.263 1.00 67.69 96 PHE A C 1
ATOM 733 O O . PHE A 1 96 ? -2.966 -5.782 -12.628 1.00 67.69 96 PHE A O 1
ATOM 740 N N . TRP A 1 97 ? -4.915 -5.005 -11.820 1.00 73.31 97 TRP A N 1
ATOM 741 C CA . TRP A 1 97 ? -4.350 -3.693 -11.561 1.00 73.31 97 TRP A CA 1
ATOM 742 C C . TRP A 1 97 ? -3.274 -3.830 -10.474 1.00 73.31 97 TRP A C 1
ATOM 744 O O . TRP A 1 97 ? -3.517 -4.408 -9.416 1.00 73.31 97 TRP A O 1
ATOM 754 N N . HIS A 1 98 ? -2.083 -3.301 -10.744 1.00 71.69 98 HIS A N 1
ATOM 755 C CA . HIS A 1 98 ? -0.978 -3.223 -9.793 1.00 71.69 98 HIS A CA 1
ATOM 756 C C . HIS A 1 98 ? -0.344 -1.827 -9.850 1.00 71.69 98 HIS A C 1
ATOM 758 O O . HIS A 1 98 ? -0.480 -1.153 -10.869 1.00 71.69 98 HIS A O 1
ATOM 764 N N . PRO A 1 99 ? 0.393 -1.375 -8.818 1.00 70.19 99 PRO A N 1
ATOM 765 C CA . PRO A 1 99 ? 0.937 -0.012 -8.786 1.00 70.19 99 PRO A CA 1
ATOM 766 C C . PRO A 1 99 ? 1.837 0.356 -9.976 1.00 70.19 99 PRO A C 1
ATOM 768 O O . PRO A 1 99 ? 1.890 1.514 -10.370 1.00 70.19 99 PRO A O 1
ATOM 771 N N . ALA A 1 100 ? 2.520 -0.628 -10.568 1.00 74.56 100 ALA A N 1
ATOM 772 C CA . ALA A 1 100 ? 3.351 -0.428 -11.759 1.00 74.56 100 ALA A CA 1
ATOM 773 C C . ALA A 1 100 ? 2.566 -0.439 -13.091 1.00 74.56 100 ALA A C 1
ATOM 775 O O . ALA A 1 100 ? 3.136 -0.135 -14.137 1.00 74.56 100 ALA A O 1
ATOM 776 N N . CYS A 1 101 ? 1.266 -0.761 -13.088 1.00 74.12 101 CYS A N 1
ATOM 777 C CA . CYS A 1 101 ? 0.415 -0.499 -14.242 1.00 74.12 101 CYS A CA 1
ATOM 778 C C . CYS A 1 101 ? 0.245 1.019 -14.332 1.00 74.12 101 CYS A C 1
ATOM 780 O O . CYS A 1 101 ? -0.446 1.607 -13.507 1.00 74.12 101 CYS A O 1
ATOM 782 N N . GLY A 1 102 ? 0.810 1.659 -15.359 1.00 73.56 102 GLY A N 1
ATOM 783 C CA . GLY A 1 102 ? 0.652 3.102 -15.613 1.00 73.56 102 GLY A CA 1
ATOM 784 C C . GLY A 1 102 ? -0.799 3.574 -15.829 1.00 73.56 102 GLY A C 1
ATOM 785 O O . GLY A 1 102 ? -1.041 4.751 -16.084 1.00 73.56 102 GLY A O 1
ATOM 786 N N . SER A 1 103 ? -1.781 2.671 -15.740 1.00 76.44 103 SER A N 1
ATOM 787 C CA . SER A 1 103 ? -3.200 2.995 -15.638 1.00 76.44 103 SER A CA 1
ATOM 788 C C . SER A 1 103 ? -3.554 3.519 -14.246 1.00 76.44 103 SER A C 1
ATOM 790 O O . SER A 1 103 ? -3.157 2.940 -13.233 1.00 76.44 103 SER A O 1
ATOM 792 N N . SER A 1 104 ? -4.388 4.557 -14.192 1.00 75.25 104 SER A N 1
ATOM 793 C CA . SER A 1 104 ? -4.911 5.079 -12.931 1.00 75.25 104 SER A CA 1
ATOM 794 C C . SER A 1 104 ? -5.633 4.003 -12.119 1.00 75.25 104 SER A C 1
ATOM 796 O O . SER A 1 104 ? -6.249 3.086 -12.667 1.00 75.25 104 SER A O 1
ATOM 798 N N . VAL A 1 105 ? -5.549 4.123 -10.793 1.00 73.50 105 VAL A N 1
ATOM 799 C CA . VAL A 1 105 ? -6.136 3.124 -9.905 1.00 73.50 105 VAL A CA 1
ATOM 800 C C . VAL A 1 105 ? -7.656 3.087 -10.064 1.00 73.50 105 VAL A C 1
ATOM 802 O O . VAL A 1 105 ? -8.282 4.154 -10.064 1.00 73.50 105 VAL A O 1
ATOM 805 N N . PRO A 1 106 ? -8.279 1.899 -10.166 1.00 74.81 106 PRO A N 1
ATOM 806 C CA . PRO A 1 106 ? -9.727 1.784 -10.206 1.00 74.81 106 PRO A CA 1
ATOM 807 C C . PRO A 1 106 ? -10.357 2.394 -8.947 1.00 74.81 106 PRO A C 1
ATOM 809 O O . PRO A 1 106 ? -10.353 1.815 -7.863 1.00 74.81 106 PRO A O 1
ATOM 812 N N . SER A 1 107 ? -10.940 3.586 -9.087 1.00 72.81 107 SER A N 1
ATOM 813 C CA . SER A 1 107 ? -11.482 4.363 -7.962 1.00 72.81 107 SER A CA 1
ATOM 814 C C . SER A 1 107 ? -12.678 3.707 -7.266 1.00 72.81 107 SER A C 1
ATOM 816 O O . SER A 1 107 ? -13.076 4.139 -6.189 1.00 72.81 107 SER A O 1
ATOM 818 N N . ARG A 1 108 ? -13.271 2.673 -7.875 1.00 75.69 108 ARG A N 1
ATOM 819 C CA . ARG A 1 108 ? -14.474 1.997 -7.372 1.00 75.69 108 ARG A CA 1
ATOM 820 C C . ARG A 1 108 ? -14.195 0.959 -6.293 1.00 75.69 108 ARG A C 1
ATOM 822 O O . ARG A 1 108 ? -15.108 0.648 -5.536 1.00 75.69 108 ARG A O 1
ATOM 829 N N . VAL A 1 109 ? -12.975 0.436 -6.228 1.00 82.06 109 VAL A N 1
ATOM 830 C CA . VAL A 1 109 ? -12.615 -0.648 -5.303 1.00 82.06 109 VAL A CA 1
ATOM 831 C C . VAL A 1 109 ? -11.746 -0.200 -4.144 1.00 82.06 109 VAL A C 1
ATOM 833 O O . VAL A 1 109 ? -11.590 -0.948 -3.187 1.00 82.06 109 VAL A O 1
ATOM 836 N N . ILE A 1 110 ? -11.238 1.029 -4.164 1.00 86.44 110 ILE A N 1
ATOM 837 C CA . ILE A 1 110 ? -10.408 1.540 -3.076 1.00 86.44 110 ILE A CA 1
ATOM 838 C C . ILE A 1 110 ? -11.278 2.177 -2.002 1.00 86.44 110 ILE A C 1
ATOM 840 O O . ILE A 1 110 ? -12.054 3.093 -2.263 1.00 86.44 110 ILE A O 1
ATOM 844 N N . THR A 1 111 ? -11.095 1.741 -0.760 1.00 86.81 111 THR A N 1
ATOM 845 C CA . THR A 1 111 ? -11.608 2.426 0.429 1.00 86.81 111 THR A CA 1
ATOM 846 C C . THR A 1 111 ? -10.434 2.816 1.331 1.00 86.81 111 THR A C 1
ATOM 848 O O . THR A 1 111 ? -10.002 2.013 2.168 1.00 86.81 111 THR A O 1
ATOM 851 N N . PRO A 1 112 ? -9.871 4.027 1.160 1.00 86.56 112 PRO A N 1
ATOM 852 C CA . PRO A 1 112 ? -8.827 4.518 2.049 1.00 86.56 112 PRO A CA 1
ATOM 853 C C . PRO A 1 112 ? -9.418 4.872 3.422 1.00 86.56 112 PRO A C 1
ATOM 855 O O . PRO A 1 112 ? -10.610 5.148 3.553 1.00 86.56 112 PRO A O 1
ATOM 858 N N . GLY A 1 113 ? -8.583 4.876 4.464 1.00 88.25 113 GLY A N 1
ATOM 859 C CA . GLY A 1 113 ? -8.979 5.377 5.787 1.00 88.25 113 GLY A CA 1
ATOM 860 C C . GLY A 1 113 ? -9.891 4.453 6.606 1.00 88.25 113 GLY A C 1
ATOM 861 O O . GLY A 1 113 ? -10.451 4.888 7.611 1.00 88.25 113 GLY A O 1
ATOM 862 N N . ILE A 1 114 ? -10.016 3.174 6.237 1.00 91.19 114 ILE A N 1
ATOM 863 C CA . ILE A 1 114 ? -10.803 2.204 7.016 1.00 91.19 114 ILE A CA 1
ATOM 864 C C . ILE A 1 114 ? -10.193 1.930 8.399 1.00 91.19 114 ILE A C 1
ATOM 866 O O . ILE A 1 114 ? -10.917 1.759 9.377 1.00 91.19 114 ILE A O 1
ATOM 870 N N . ILE A 1 115 ? -8.862 1.937 8.505 1.00 92.19 115 ILE A N 1
ATOM 871 C CA . ILE A 1 115 ? -8.160 1.635 9.756 1.00 92.19 115 ILE A CA 1
ATOM 872 C C . ILE A 1 115 ? -8.437 2.683 10.846 1.00 92.19 115 ILE A C 1
ATOM 874 O O . ILE A 1 115 ? -8.806 2.271 11.945 1.00 92.19 115 ILE A O 1
ATOM 878 N N . PRO A 1 116 ? -8.363 4.004 10.582 1.00 91.50 116 PRO A N 1
ATOM 879 C CA . PRO A 1 116 ? -8.805 5.018 11.542 1.00 91.50 116 PRO A CA 1
ATOM 880 C C . PRO A 1 116 ? -10.227 4.795 12.078 1.00 91.50 116 PRO A C 1
ATOM 882 O O . PRO A 1 116 ? -10.462 4.913 13.279 1.00 91.50 116 PRO A O 1
ATOM 885 N N . ILE A 1 117 ? -11.168 4.409 11.208 1.00 92.75 117 ILE A N 1
ATOM 886 C CA . ILE A 1 117 ? -12.563 4.145 11.596 1.00 92.75 117 ILE A CA 1
ATOM 887 C C . ILE A 1 117 ? -12.640 2.941 12.542 1.00 92.75 117 ILE A C 1
ATOM 889 O O . ILE A 1 117 ? -13.355 2.981 13.547 1.00 92.75 117 ILE A O 1
ATOM 893 N N . LEU A 1 118 ? -11.892 1.876 12.241 1.00 93.12 118 LEU A N 1
ATOM 894 C CA . LEU A 1 118 ? -11.790 0.708 13.115 1.00 93.12 118 LEU A CA 1
ATOM 895 C C . LEU A 1 118 ? -11.131 1.060 14.452 1.00 93.12 118 LEU A C 1
ATOM 897 O O . LEU A 1 118 ? -11.592 0.577 15.482 1.00 93.12 118 LEU A O 1
ATOM 901 N N . GLY A 1 119 ? -10.126 1.938 14.457 1.00 93.69 119 GLY A N 1
ATOM 902 C CA . GLY A 1 119 ? -9.495 2.454 15.675 1.00 93.69 119 GLY A CA 1
ATOM 903 C C . GLY A 1 119 ? -10.518 3.096 16.604 1.00 93.69 119 GLY A C 1
ATOM 904 O O . GLY A 1 119 ? -10.691 2.650 17.737 1.00 93.69 119 GLY A O 1
ATOM 905 N N . TRP A 1 120 ? -11.309 4.036 16.085 1.00 93.25 120 TRP A N 1
ATOM 906 C CA . TRP A 1 120 ? -12.381 4.671 16.859 1.00 93.25 120 TRP A CA 1
ATOM 907 C C . TRP A 1 120 ? -13.448 3.688 17.344 1.00 93.25 120 TRP A C 1
ATOM 909 O O . TRP A 1 120 ? -14.035 3.884 18.407 1.00 93.25 120 TRP A O 1
ATOM 919 N N . ALA A 1 121 ? -13.746 2.639 16.573 1.00 94.00 121 ALA A N 1
ATOM 920 C CA . ALA A 1 121 ? -14.697 1.610 16.987 1.00 94.00 121 ALA A CA 1
ATOM 921 C C . ALA A 1 121 ? -14.142 0.738 18.125 1.00 94.00 121 ALA A C 1
ATOM 923 O O . ALA A 1 121 ? -14.887 0.390 19.045 1.00 94.00 121 ALA A O 1
ATOM 924 N N . LEU A 1 122 ? -12.848 0.415 18.081 1.00 94.69 122 LEU A N 1
ATOM 925 C CA . LEU A 1 122 ? -12.150 -0.351 19.114 1.00 94.69 122 LEU A CA 1
ATOM 926 C C . LEU A 1 122 ? -11.933 0.457 20.399 1.00 94.69 122 LEU A C 1
ATOM 928 O O . LEU A 1 122 ? -11.916 -0.130 21.473 1.00 94.69 122 LEU A O 1
ATOM 932 N N . GLU A 1 123 ? -11.850 1.782 20.333 1.00 94.25 123 GLU A N 1
ATOM 933 C CA . GLU A 1 123 ? -11.745 2.651 21.518 1.00 94.25 123 GLU A CA 1
ATOM 934 C C . GLU A 1 123 ? -13.067 2.806 22.296 1.00 94.25 123 GLU A C 1
ATOM 936 O O . GLU A 1 123 ? -13.092 3.380 23.386 1.00 94.25 123 GLU A O 1
ATOM 941 N N . ARG A 1 124 ? -14.193 2.296 21.773 1.00 95.56 124 ARG A N 1
ATOM 942 C CA . ARG A 1 124 ? -15.502 2.451 22.426 1.00 95.56 124 ARG A CA 1
ATOM 943 C C . ARG A 1 124 ? -15.581 1.697 23.762 1.00 95.56 124 ARG A C 1
ATOM 945 O O . ARG A 1 124 ? -15.166 0.538 23.834 1.00 95.56 124 ARG A O 1
ATOM 952 N N . PRO A 1 125 ? -16.222 2.281 24.796 1.00 94.62 125 PRO A N 1
ATOM 953 C CA . PRO A 1 125 ? -16.491 1.580 26.048 1.00 94.62 125 PRO A CA 1
ATOM 954 C C . PRO A 1 125 ? -17.265 0.277 25.808 1.00 94.62 125 PRO A C 1
ATOM 956 O O . PRO A 1 125 ? -18.316 0.282 25.168 1.00 94.62 125 PRO A O 1
ATOM 959 N N . GLY A 1 126 ? -16.745 -0.840 26.320 1.00 93.75 126 GLY A N 1
ATOM 960 C CA . GLY A 1 126 ? -17.345 -2.169 26.148 1.00 93.75 126 GLY A CA 1
ATOM 961 C C . GLY A 1 126 ? -16.886 -2.934 24.902 1.00 93.75 126 GLY A C 1
ATOM 962 O O . GLY A 1 126 ? -17.323 -4.069 24.701 1.00 93.75 126 GLY A O 1
ATOM 963 N N . SER A 1 127 ? -15.991 -2.369 24.084 1.00 92.44 127 SER A N 1
ATOM 964 C CA . SER A 1 127 ? -15.252 -3.162 23.100 1.00 92.44 127 SER A CA 1
ATOM 965 C C . SER A 1 127 ? -14.299 -4.132 23.823 1.00 92.44 127 SER A C 1
ATOM 967 O O . SER A 1 127 ? -13.864 -3.884 24.950 1.00 92.44 127 SER A O 1
ATOM 969 N N . LYS A 1 128 ? -13.939 -5.246 23.176 1.00 91.44 128 LYS A N 1
ATOM 970 C CA . LYS A 1 128 ? -12.918 -6.177 23.698 1.00 91.44 128 LYS A CA 1
ATOM 971 C C . LYS A 1 128 ? -11.479 -5.716 23.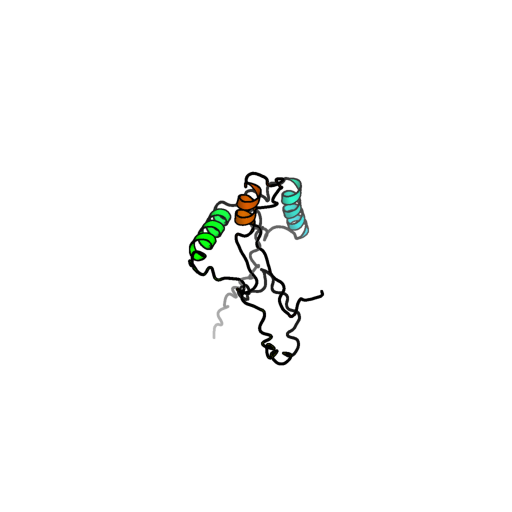410 1.00 91.44 128 LYS A C 1
ATOM 973 O O . LYS A 1 128 ? -10.547 -6.473 23.665 1.00 91.44 128 LYS A O 1
ATOM 978 N N . GLY A 1 129 ? -11.297 -4.503 22.881 1.00 87.75 129 GLY A N 1
ATOM 979 C CA . GLY A 1 129 ? -10.024 -4.043 22.332 1.00 87.75 129 GLY A CA 1
ATOM 980 C C . GLY A 1 129 ? -9.593 -4.832 21.089 1.00 87.75 129 GLY A C 1
ATOM 981 O O . GLY A 1 129 ? -10.268 -5.758 20.636 1.00 87.75 129 GLY A O 1
ATOM 982 N N . GLY A 1 130 ? -8.465 -4.430 20.512 1.00 91.00 130 GLY A N 1
ATOM 983 C CA . GLY A 1 130 ? -7.862 -5.069 19.346 1.00 91.00 130 GLY A CA 1
ATOM 984 C C . GLY A 1 130 ? -6.585 -4.346 18.928 1.00 91.00 130 GLY A C 1
ATOM 985 O O . GLY A 1 130 ? -6.392 -3.184 19.278 1.00 91.00 130 GLY A O 1
ATOM 986 N N . ALA A 1 131 ? -5.716 -5.036 18.192 1.00 92.44 131 ALA A N 1
ATOM 987 C CA . ALA A 1 131 ? -4.538 -4.439 17.572 1.00 92.44 131 ALA A CA 1
ATOM 988 C C . ALA A 1 1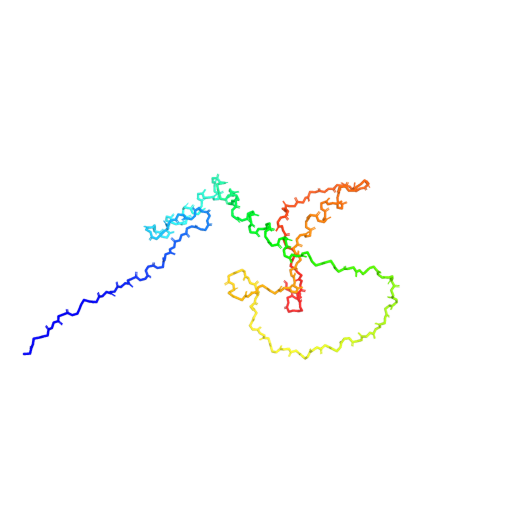31 ? -4.807 -4.216 16.079 1.00 92.44 131 ALA A C 1
ATOM 990 O O . ALA A 1 131 ? -5.335 -5.099 15.402 1.00 92.44 131 ALA A O 1
ATOM 991 N N . LEU A 1 132 ? -4.445 -3.037 15.574 1.00 92.75 132 LEU A N 1
ATOM 992 C CA . LEU A 1 132 ? -4.498 -2.700 14.152 1.00 92.75 132 LEU A CA 1
ATOM 993 C C . LEU A 1 132 ? -3.082 -2.738 13.580 1.00 92.75 132 LEU A C 1
ATOM 995 O O . LEU A 1 132 ? -2.128 -2.410 14.278 1.00 92.75 132 LEU A O 1
ATOM 999 N N . CYS A 1 133 ? -2.949 -3.150 12.321 1.00 88.69 133 CYS A N 1
ATOM 1000 C CA . CYS A 1 133 ? -1.646 -3.386 11.701 1.00 88.69 133 CYS A CA 1
ATOM 1001 C C . CYS A 1 133 ? -0.918 -2.064 11.407 1.00 88.69 133 CYS A C 1
ATOM 1003 O O . CYS A 1 133 ? 0.136 -1.790 11.965 1.00 88.69 133 CYS A O 1
ATOM 1005 N N . SER A 1 134 ? -1.495 -1.242 10.526 1.00 90.38 134 SER A N 1
ATOM 1006 C CA . SER A 1 134 ? -0.939 0.045 10.098 1.00 90.38 134 SER A CA 1
ATOM 1007 C C . SER A 1 134 ? -2.072 1.021 9.788 1.00 90.38 134 SER A C 1
ATOM 1009 O O . SER A 1 134 ? -3.025 0.619 9.116 1.00 90.38 134 SER A O 1
ATOM 1011 N N . PRO A 1 135 ? -1.986 2.299 10.208 1.00 86.06 135 PRO A N 1
ATOM 1012 C CA . PRO A 1 135 ? -3.000 3.307 9.894 1.00 86.06 135 PRO A CA 1
ATOM 1013 C C . PRO A 1 135 ? -3.106 3.603 8.390 1.00 86.06 135 PRO A C 1
ATOM 1015 O O . PRO A 1 135 ? -4.118 4.143 7.947 1.00 86.06 135 PRO A O 1
ATOM 1018 N N . PHE A 1 136 ? -2.091 3.222 7.608 1.00 85.50 136 PHE A N 1
ATOM 1019 C CA . PHE A 1 136 ? -2.008 3.467 6.168 1.00 85.50 136 PHE A CA 1
ATOM 1020 C C . PHE A 1 136 ? -2.567 2.321 5.315 1.00 85.50 136 PHE A C 1
ATOM 1022 O O . PHE A 1 136 ? -2.512 2.387 4.086 1.00 85.50 136 PHE A O 1
ATOM 1029 N N . ALA A 1 137 ? -3.108 1.262 5.928 1.00 89.56 137 ALA A N 1
ATOM 1030 C CA . ALA A 1 137 ? -3.679 0.172 5.148 1.00 89.56 137 ALA A CA 1
ATOM 1031 C C . ALA A 1 137 ? -4.926 0.646 4.384 1.00 89.56 137 ALA A C 1
ATOM 1033 O O . ALA A 1 137 ? -5.818 1.305 4.928 1.00 89.56 137 ALA A O 1
ATOM 1034 N N . THR A 1 138 ? -4.978 0.283 3.106 1.00 88.06 138 THR A N 1
ATOM 1035 C CA . THR A 1 138 ? -6.062 0.630 2.187 1.00 88.06 138 THR A CA 1
ATOM 1036 C C . THR A 1 138 ? -6.831 -0.632 1.836 1.00 88.06 138 THR A C 1
ATOM 1038 O O . THR A 1 138 ? -6.231 -1.643 1.477 1.00 88.06 138 THR A O 1
ATOM 1041 N N . HIS A 1 139 ? -8.156 -0.587 1.959 1.00 86.38 139 HIS A N 1
ATOM 1042 C CA . HIS A 1 139 ? -8.999 -1.709 1.568 1.00 86.38 139 HIS A CA 1
ATOM 1043 C C . HIS A 1 139 ? -9.223 -1.686 0.056 1.00 86.38 139 HIS A C 1
ATOM 1045 O O . HIS A 1 139 ? -9.614 -0.654 -0.493 1.00 86.38 139 HIS A O 1
ATOM 1051 N N . TYR A 1 140 ? -9.015 -2.835 -0.582 1.00 86.88 140 TYR A N 1
ATOM 1052 C CA . TYR A 1 140 ? -9.340 -3.082 -1.981 1.00 86.88 140 TYR A CA 1
ATOM 1053 C C . TYR A 1 140 ? -10.485 -4.094 -2.027 1.00 86.88 140 TYR A C 1
ATOM 1055 O O . TYR A 1 140 ? -10.347 -5.213 -1.539 1.00 86.88 140 TYR A O 1
ATOM 1063 N N . GLY A 1 141 ? -11.635 -3.673 -2.544 1.00 83.31 141 GLY A N 1
ATOM 1064 C CA . GLY A 1 141 ? -12.784 -4.545 -2.753 1.00 83.31 141 GLY A CA 1
ATOM 1065 C C . GLY A 1 141 ? -12.575 -5.479 -3.940 1.00 83.31 141 GLY A C 1
ATOM 1066 O O . GLY A 1 141 ? -11.846 -5.150 -4.870 1.00 83.31 141 GLY A O 1
ATOM 1067 N N . THR A 1 142 ? -13.259 -6.618 -3.907 1.00 81.25 142 THR A N 1
ATOM 1068 C CA . THR A 1 142 ? -13.328 -7.560 -5.029 1.00 81.25 142 THR A CA 1
ATOM 1069 C C . THR A 1 142 ? -14.233 -6.987 -6.123 1.00 81.25 142 THR A C 1
ATOM 1071 O O . THR A 1 142 ? -15.336 -6.501 -5.839 1.00 81.25 142 THR A O 1
ATOM 1074 N N . GLU A 1 143 ? -13.786 -7.023 -7.371 1.00 79.75 143 GLU A N 1
ATOM 1075 C CA . GLU A 1 143 ? -14.614 -6.778 -8.552 1.00 79.75 143 GLU A CA 1
ATOM 1076 C C . GLU A 1 143 ? -15.300 -8.071 -9.026 1.00 79.75 143 GLU A C 1
ATOM 1078 O O . GLU A 1 143 ? -15.312 -9.089 -8.353 1.00 79.75 143 GLU A O 1
ATOM 1083 N N . TYR A 1 144 ? -15.993 -8.043 -10.166 1.00 77.19 144 TYR A N 1
ATOM 1084 C CA . TYR A 1 144 ? -16.655 -9.251 -10.673 1.00 77.19 144 TYR A CA 1
ATOM 1085 C C . TYR A 1 144 ? -15.664 -10.260 -11.277 1.00 77.19 144 TYR A C 1
ATOM 1087 O O . TYR A 1 144 ? -15.949 -11.453 -11.323 1.00 77.19 144 TYR A O 1
ATOM 1095 N N . TRP A 1 145 ? -14.529 -9.779 -11.785 1.00 69.62 145 TRP A N 1
ATOM 1096 C CA . TRP A 1 145 ? -13.585 -10.577 -12.572 1.00 69.62 145 TRP A CA 1
ATOM 1097 C C . TRP A 1 145 ? -12.520 -11.293 -11.724 1.00 69.62 145 TRP A C 1
ATOM 1099 O O . TRP A 1 145 ? -11.918 -12.245 -12.210 1.00 69.62 145 TRP A O 1
ATOM 1109 N N . ASP A 1 146 ? -12.327 -10.888 -10.471 1.00 72.69 146 ASP A N 1
ATOM 1110 C CA . ASP A 1 146 ? -11.441 -11.487 -9.461 1.00 72.69 146 ASP A CA 1
ATOM 1111 C C . ASP A 1 146 ? -12.207 -12.317 -8.408 1.00 72.69 146 ASP A C 1
ATOM 1113 O O . ASP A 1 146 ? -11.603 -12.888 -7.502 1.00 72.69 146 ASP A O 1
ATOM 1117 N N . LEU A 1 147 ? -13.535 -12.454 -8.529 1.00 76.44 147 LEU A N 1
ATOM 1118 C CA . LEU A 1 147 ? -14.317 -13.348 -7.668 1.00 76.44 147 LEU A CA 1
ATOM 1119 C C . LEU A 1 147 ? -13.913 -14.815 -7.876 1.00 76.44 147 LEU A C 1
ATOM 1121 O O . LEU A 1 147 ? -14.179 -15.397 -8.927 1.00 76.44 147 LEU A O 1
ATOM 1125 N N . GLY A 1 148 ? -13.376 -15.437 -6.825 1.00 75.50 148 GLY A N 1
ATOM 1126 C CA . GLY A 1 148 ? -13.131 -16.884 -6.771 1.00 75.50 148 GLY A CA 1
ATOM 1127 C C . GLY A 1 148 ? -11.740 -17.339 -7.219 1.00 75.50 148 GLY A C 1
ATOM 1128 O O . GLY A 1 148 ? -11.548 -18.542 -7.394 1.00 75.50 148 GLY A O 1
ATOM 1129 N N . TRP A 1 149 ? -10.805 -16.404 -7.389 1.00 64.38 149 TRP A N 1
ATOM 1130 C CA . TRP A 1 149 ? -9.364 -16.671 -7.448 1.00 64.38 149 TRP A CA 1
ATOM 1131 C C . TRP A 1 149 ? -8.757 -16.605 -6.044 1.00 64.38 149 TRP A C 1
ATOM 1133 O O . TRP A 1 149 ? -7.785 -17.353 -5.802 1.00 64.38 149 TRP A O 1
#